Protein AF-A0A528N328-F1 (afdb_monomer)

Foldseek 3Di:
DVVVVVVVVVLVVQLVVLVVVVVVVVVVQVVVQVVVQVCCVVVVQVQKGKHKDKDFDSVPQDPSHGIDIFIWMDRHPPDDIDGD

pLDDT: mean 96.29, std 3.81, range [67.19, 98.75]

Structure (mmCIF, N/CA/C/O backbone):
data_AF-A0A528N328-F1
#
_entry.id   AF-A0A528N328-F1
#
loop_
_atom_site.group_PDB
_atom_site.id
_atom_site.type_symbol
_atom_site.label_atom_id
_atom_site.label_alt_id
_atom_site.label_comp_id
_atom_site.label_asym_id
_atom_site.label_entity_id
_atom_site.label_seq_id
_atom_site.pdbx_PDB_ins_code
_atom_site.Cartn_x
_atom_site.Cartn_y
_atom_site.Cartn_z
_atom_site.occupancy
_atom_site.B_iso_or_equiv
_atom_site.auth_seq_id
_atom_site.auth_comp_id
_atom_site.auth_asym_id
_atom_site.auth_atom_id
_atom_site.pdbx_PDB_model_num
ATOM 1 N N . HIS A 1 1 ? -21.666 3.905 33.064 1.00 67.19 1 HIS A N 1
ATOM 2 C CA . HIS A 1 1 ? -21.159 2.539 32.798 1.00 67.19 1 HIS A CA 1
ATOM 3 C C . HIS A 1 1 ? -21.531 1.980 31.415 1.00 67.19 1 HIS A C 1
ATOM 5 O O . HIS A 1 1 ? -20.679 1.340 30.818 1.00 67.19 1 HIS A O 1
ATOM 11 N N . GLY A 1 2 ? -22.736 2.209 30.863 1.00 92.12 2 GLY A N 1
ATOM 12 C CA . GLY A 1 2 ? -23.106 1.697 29.524 1.00 92.12 2 GLY A CA 1
ATOM 13 C C . GLY A 1 2 ? -22.311 2.303 28.355 1.00 92.12 2 GLY A C 1
ATOM 14 O O . GLY A 1 2 ? -21.760 1.562 27.548 1.00 92.12 2 GLY A O 1
ATOM 15 N N . LEU A 1 3 ? -22.169 3.634 28.322 1.00 93.38 3 LEU A N 1
ATOM 16 C CA . LEU A 1 3 ? -21.469 4.346 27.238 1.00 93.38 3 LEU A CA 1
ATOM 17 C C . LEU A 1 3 ? -19.992 3.946 27.097 1.00 93.38 3 LEU A C 1
ATOM 19 O O . LEU A 1 3 ? -19.499 3.796 25.988 1.00 93.38 3 LEU A O 1
ATOM 23 N N . GLN A 1 4 ? -19.293 3.703 28.209 1.00 94.75 4 GLN A N 1
ATOM 24 C CA . GLN A 1 4 ? -17.897 3.243 28.184 1.00 94.75 4 GLN A CA 1
ATOM 25 C C . GLN A 1 4 ? -17.759 1.852 27.552 1.00 94.75 4 GLN A C 1
ATOM 27 O O . GLN A 1 4 ? -16.842 1.625 26.770 1.00 94.75 4 GLN A O 1
ATOM 32 N N . LYS A 1 5 ? -18.686 0.931 27.853 1.00 95.38 5 LYS A N 1
ATOM 33 C CA . LYS A 1 5 ? -18.698 -0.408 27.244 1.00 95.38 5 LYS A CA 1
ATOM 34 C C . LYS A 1 5 ? -18.996 -0.340 25.747 1.00 95.38 5 LYS A C 1
ATOM 36 O O . LYS A 1 5 ? -18.342 -1.022 24.971 1.00 95.38 5 LYS A O 1
ATOM 41 N N . GLN A 1 6 ? -19.951 0.501 25.351 1.00 96.62 6 GLN A N 1
ATOM 42 C CA . GLN A 1 6 ? -20.286 0.714 23.941 1.00 96.62 6 GLN A CA 1
ATOM 43 C C . GLN A 1 6 ? -19.114 1.322 23.164 1.00 96.62 6 GLN A C 1
ATOM 45 O O . GLN A 1 6 ? -18.794 0.839 22.085 1.00 96.62 6 GLN A O 1
ATOM 50 N N . ALA A 1 7 ? -18.429 2.319 23.732 1.00 96.75 7 ALA A N 1
ATOM 51 C CA . ALA A 1 7 ? -17.247 2.918 23.118 1.00 96.75 7 ALA A CA 1
ATOM 52 C C . ALA A 1 7 ? -16.105 1.903 22.941 1.00 96.75 7 ALA A C 1
ATOM 54 O O . ALA A 1 7 ? -15.481 1.863 21.885 1.00 96.75 7 ALA A O 1
ATOM 55 N N . ALA A 1 8 ? -15.861 1.050 23.943 1.00 97.06 8 ALA A N 1
ATOM 56 C CA . ALA A 1 8 ? -14.852 -0.005 23.848 1.00 97.06 8 ALA A CA 1
ATOM 57 C C . ALA A 1 8 ? -15.186 -1.029 22.748 1.00 97.06 8 ALA A C 1
ATOM 59 O O . ALA A 1 8 ? -14.328 -1.339 21.928 1.00 97.06 8 ALA A O 1
ATOM 60 N N . ALA A 1 9 ? -16.440 -1.487 22.678 1.00 97.69 9 ALA A N 1
ATOM 61 C CA . ALA A 1 9 ? -16.888 -2.426 21.647 1.00 97.69 9 ALA A CA 1
ATOM 62 C C . ALA A 1 9 ? -16.830 -1.824 20.231 1.00 97.69 9 ALA A C 1
ATOM 64 O O . ALA A 1 9 ? -16.439 -2.495 19.276 1.00 97.69 9 ALA A O 1
ATOM 65 N N . ALA A 1 10 ? -17.188 -0.544 20.087 1.00 97.25 10 ALA A N 1
ATOM 66 C CA . ALA A 1 10 ? -17.080 0.167 18.815 1.00 97.25 10 ALA A CA 1
ATOM 67 C C . ALA A 1 10 ? -15.618 0.290 18.360 1.00 97.25 10 ALA A C 1
ATOM 69 O O . ALA A 1 10 ? -15.325 0.068 17.187 1.00 97.25 10 ALA A O 1
ATOM 70 N N . ARG A 1 11 ? -14.695 0.578 19.289 1.00 97.00 11 ARG A N 1
ATOM 71 C CA . ARG A 1 11 ? -13.255 0.626 19.002 1.00 97.00 11 ARG A CA 1
ATOM 72 C C . ARG A 1 11 ? -12.719 -0.729 18.548 1.00 97.00 11 ARG A C 1
ATOM 74 O O . ARG A 1 11 ? -12.041 -0.789 17.535 1.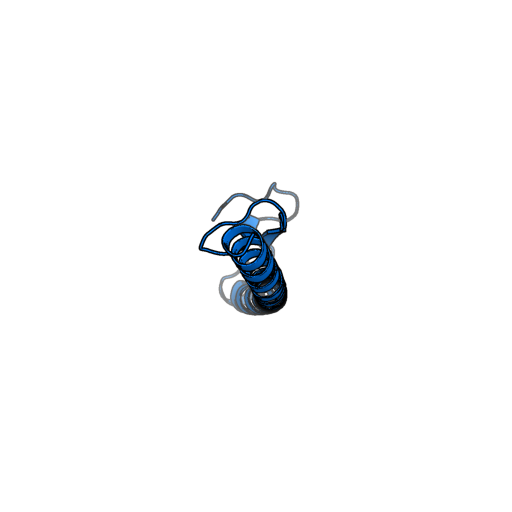00 97.00 11 ARG A O 1
ATOM 81 N N . GLU A 1 12 ? -13.060 -1.806 19.249 1.00 97.88 12 GLU A N 1
ATOM 82 C CA . GLU A 1 12 ? -12.649 -3.163 18.866 1.00 97.88 12 GLU A CA 1
ATOM 83 C C . GLU A 1 12 ? -13.166 -3.540 17.469 1.00 97.88 12 GLU A C 1
ATOM 85 O O . GLU A 1 12 ? -12.421 -4.062 16.641 1.00 97.88 12 GLU A O 1
ATOM 90 N N . THR A 1 13 ? -14.426 -3.207 17.176 1.00 98.31 13 THR A N 1
ATOM 91 C CA . THR A 1 13 ? -15.025 -3.445 15.854 1.00 98.31 13 THR A CA 1
ATOM 92 C C . THR A 1 13 ? -14.285 -2.675 14.759 1.00 98.31 13 THR A C 1
ATOM 94 O O . THR A 1 13 ? -14.002 -3.237 13.700 1.00 98.31 13 THR A O 1
ATOM 97 N N . TYR A 1 14 ? -13.948 -1.407 15.017 1.00 98.44 14 TYR A N 1
ATOM 98 C CA . TYR A 1 14 ? -13.143 -0.603 14.103 1.00 98.44 14 TYR A CA 1
ATOM 99 C C . TYR A 1 14 ? -11.764 -1.237 13.879 1.00 98.44 14 TYR A C 1
ATOM 101 O O . TYR A 1 14 ? -11.364 -1.407 12.732 1.00 98.44 14 TYR A O 1
ATOM 109 N N . A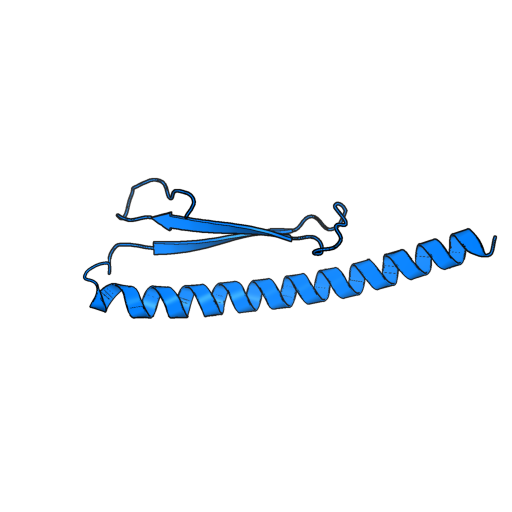SP A 1 15 ? -11.063 -1.632 14.945 1.00 98.31 15 ASP A N 1
ATOM 110 C CA . ASP A 1 15 ? -9.695 -2.160 14.864 1.00 98.31 15 ASP A CA 1
ATOM 111 C C . ASP A 1 15 ? -9.629 -3.439 14.019 1.00 98.31 15 ASP A C 1
ATOM 113 O O . ASP A 1 15 ? -8.738 -3.596 13.181 1.00 98.31 15 ASP A O 1
ATOM 117 N N . ILE A 1 16 ? -10.617 -4.324 14.175 1.00 98.50 16 ILE A N 1
ATOM 118 C CA . ILE A 1 16 ? -10.742 -5.543 13.367 1.00 98.50 16 ILE A CA 1
ATOM 119 C C . ILE A 1 16 ? -10.970 -5.193 11.892 1.00 98.50 16 ILE A C 1
ATOM 121 O O . ILE A 1 16 ? -10.283 -5.727 11.017 1.00 98.50 16 ILE A O 1
ATOM 125 N N . ALA A 1 17 ? -11.916 -4.297 11.603 1.00 98.50 17 ALA A N 1
ATOM 126 C CA . ALA A 1 17 ? -12.232 -3.897 10.234 1.00 98.50 17 ALA A CA 1
ATOM 127 C C . ALA A 1 17 ? -11.052 -3.179 9.555 1.00 98.50 17 ALA A C 1
ATOM 129 O O . ALA A 1 17 ? -10.737 -3.465 8.399 1.00 98.50 17 ALA A O 1
ATOM 130 N N . ALA A 1 18 ? -10.359 -2.295 10.275 1.00 98.62 18 ALA A N 1
ATOM 131 C CA . ALA A 1 18 ? -9.196 -1.569 9.781 1.00 98.62 18 ALA A CA 1
ATOM 132 C C . ALA A 1 18 ? -8.021 -2.511 9.475 1.00 98.62 18 ALA A C 1
ATOM 134 O O . ALA A 1 18 ? -7.403 -2.394 8.418 1.00 98.62 18 ALA A O 1
ATOM 135 N N . ALA A 1 19 ? -7.757 -3.499 10.337 1.00 98.50 19 ALA A N 1
ATOM 136 C CA . ALA A 1 19 ? -6.731 -4.511 10.087 1.00 98.50 19 ALA A CA 1
ATOM 137 C C . ALA A 1 19 ? -7.057 -5.383 8.859 1.00 98.50 19 ALA A C 1
ATOM 139 O O . ALA A 1 19 ? -6.178 -5.679 8.046 1.00 98.50 19 ALA A O 1
ATOM 140 N N . GLN A 1 20 ? -8.328 -5.764 8.684 1.00 98.62 20 GLN A N 1
ATOM 141 C CA . GLN A 1 20 ? -8.778 -6.495 7.495 1.00 98.62 20 GLN A CA 1
ATOM 142 C C . GLN A 1 20 ? -8.602 -5.663 6.219 1.00 98.62 20 GLN A C 1
ATOM 144 O O . GLN A 1 20 ? -8.060 -6.160 5.230 1.00 98.62 20 GLN A O 1
ATOM 149 N N . LEU A 1 21 ? -9.009 -4.391 6.248 1.00 98.56 21 LEU A N 1
ATOM 150 C CA . LEU A 1 21 ? -8.829 -3.462 5.135 1.00 98.56 21 LEU A CA 1
ATOM 151 C C . LEU A 1 21 ? -7.347 -3.293 4.774 1.00 98.56 21 LEU A C 1
ATOM 153 O O . LEU A 1 21 ? -6.995 -3.385 3.598 1.00 98.56 21 LEU A O 1
ATOM 157 N N . SER A 1 22 ? -6.482 -3.121 5.774 1.00 98.62 22 SER A N 1
ATOM 158 C CA . SER A 1 22 ? -5.034 -3.013 5.581 1.00 98.62 22 SER A CA 1
ATOM 159 C C . SER A 1 22 ? -4.451 -4.258 4.909 1.00 98.62 22 SER A C 1
ATOM 161 O O . SER A 1 22 ? -3.704 -4.155 3.934 1.00 98.62 22 SER A O 1
ATOM 163 N N . SER A 1 23 ? -4.853 -5.460 5.335 1.00 98.44 23 SER A N 1
ATOM 164 C CA . SER A 1 23 ? -4.418 -6.711 4.698 1.00 98.44 23 SER A CA 1
ATOM 165 C C . SER A 1 23 ? -4.833 -6.792 3.222 1.00 98.44 23 SER A C 1
ATOM 167 O O . SER A 1 23 ? -4.018 -7.134 2.358 1.00 98.44 23 SER A O 1
ATOM 169 N N . LEU A 1 24 ? -6.075 -6.411 2.906 1.00 98.75 24 LEU A N 1
ATOM 170 C CA . LEU A 1 24 ? -6.568 -6.367 1.528 1.00 98.75 24 LEU A CA 1
ATOM 171 C C . LEU A 1 24 ? -5.812 -5.333 0.683 1.00 98.75 24 LEU A C 1
ATOM 173 O O . LEU A 1 24 ? -5.477 -5.614 -0.469 1.00 98.75 24 LEU A O 1
ATOM 177 N N . ARG A 1 25 ? -5.485 -4.167 1.253 1.00 98.62 25 ARG A N 1
ATOM 178 C CA . ARG A 1 25 ? -4.667 -3.139 0.594 1.00 98.62 25 ARG A CA 1
ATOM 179 C C . ARG A 1 25 ? -3.259 -3.632 0.293 1.00 98.62 25 ARG A C 1
ATOM 181 O O . ARG A 1 25 ? -2.782 -3.406 -0.814 1.00 98.62 25 ARG A O 1
ATOM 188 N N . HIS A 1 26 ? -2.624 -4.369 1.204 1.00 98.31 26 HIS A N 1
ATOM 189 C CA . HIS A 1 26 ? -1.304 -4.963 0.960 1.00 98.31 26 HIS A CA 1
ATOM 190 C C . HIS A 1 26 ? -1.344 -5.948 -0.215 1.00 98.31 26 HIS A C 1
ATOM 192 O O . HIS A 1 26 ? -0.496 -5.893 -1.107 1.00 98.31 26 HIS A O 1
ATOM 198 N N . ALA A 1 27 ? -2.361 -6.812 -0.268 1.00 98.38 27 ALA A N 1
ATOM 199 C CA . ALA A 1 27 ? -2.541 -7.729 -1.392 1.00 98.38 27 ALA A CA 1
ATOM 200 C C . ALA A 1 27 ? -2.782 -6.975 -2.715 1.00 98.38 27 ALA A C 1
ATOM 202 O O . ALA A 1 27 ? -2.180 -7.302 -3.743 1.00 98.38 27 ALA A O 1
ATOM 203 N N . ALA A 1 28 ? -3.615 -5.932 -2.685 1.00 98.56 28 ALA A N 1
ATOM 204 C CA . ALA A 1 28 ? -3.889 -5.090 -3.844 1.00 98.56 28 ALA A CA 1
ATOM 205 C C . ALA A 1 28 ? -2.644 -4.321 -4.318 1.00 98.56 28 ALA A C 1
ATOM 207 O O . ALA A 1 28 ? -2.409 -4.252 -5.521 1.00 98.56 28 ALA A O 1
ATOM 208 N N . ALA A 1 29 ? -1.812 -3.809 -3.407 1.00 98.44 29 ALA A N 1
ATOM 209 C CA . ALA A 1 29 ? -0.564 -3.113 -3.716 1.00 98.44 29 ALA A CA 1
ATOM 210 C C . ALA A 1 29 ? 0.412 -4.006 -4.496 1.00 98.44 29 ALA A C 1
ATOM 212 O O . ALA A 1 29 ? 0.990 -3.577 -5.499 1.00 98.44 29 ALA A O 1
ATOM 213 N N . VAL A 1 30 ? 0.541 -5.276 -4.095 1.00 98.31 30 VAL A N 1
ATOM 214 C CA . VAL A 1 30 ? 1.343 -6.273 -4.824 1.00 98.31 30 VAL A CA 1
ATOM 215 C C . VAL A 1 30 ? 0.758 -6.529 -6.215 1.00 98.31 30 VAL A C 1
ATOM 217 O O . VAL A 1 30 ? 1.494 -6.530 -7.207 1.00 98.31 30 VAL A O 1
ATOM 220 N N . GLY A 1 31 ? -0.563 -6.718 -6.304 1.00 98.50 31 GLY A N 1
ATOM 221 C CA . GLY A 1 31 ? -1.260 -6.946 -7.571 1.00 98.50 31 GLY A CA 1
ATOM 222 C C . GLY A 1 31 ? -1.096 -5.779 -8.548 1.00 98.50 31 GLY A C 1
ATOM 223 O O . GLY A 1 31 ? -0.697 -5.988 -9.695 1.00 98.50 31 GLY A O 1
ATOM 224 N N . LEU A 1 32 ? -1.330 -4.555 -8.074 1.00 98.38 32 LEU A N 1
ATOM 225 C CA . LEU A 1 32 ? -1.172 -3.321 -8.836 1.00 98.38 32 LEU A CA 1
ATOM 226 C C . LEU A 1 32 ? 0.272 -3.135 -9.301 1.00 98.38 32 LEU A C 1
ATOM 228 O O . LEU A 1 32 ? 0.499 -2.876 -10.479 1.00 98.38 32 LEU A O 1
ATOM 232 N N . THR A 1 33 ? 1.246 -3.332 -8.408 1.00 98.31 33 THR A N 1
ATOM 233 C CA . THR A 1 33 ? 2.668 -3.229 -8.761 1.00 98.31 33 THR A CA 1
ATOM 234 C C . THR A 1 33 ? 3.021 -4.176 -9.897 1.00 98.31 33 THR A C 1
ATOM 236 O O . THR A 1 33 ? 3.615 -3.760 -10.889 1.00 98.31 33 THR A O 1
ATOM 239 N N . LYS A 1 34 ? 2.604 -5.442 -9.803 1.00 98.38 34 LYS A N 1
ATOM 240 C CA . LYS A 1 34 ? 2.849 -6.428 -10.859 1.00 98.38 34 LYS A CA 1
ATOM 241 C C . LYS A 1 34 ? 2.184 -6.035 -12.179 1.00 98.38 34 LYS A C 1
ATOM 243 O O . LYS A 1 34 ? 2.818 -6.169 -13.221 1.00 98.38 34 LYS A O 1
ATOM 248 N N . ALA A 1 35 ? 0.935 -5.573 -12.131 1.00 98.38 35 ALA A N 1
ATOM 249 C CA . ALA A 1 35 ? 0.195 -5.162 -13.319 1.00 98.38 35 ALA A CA 1
ATOM 250 C C . ALA A 1 35 ? 0.877 -3.977 -14.017 1.00 98.38 35 ALA A C 1
ATOM 252 O O . ALA A 1 35 ? 1.192 -4.073 -15.196 1.00 98.38 35 ALA A O 1
ATOM 253 N N . VAL A 1 36 ? 1.202 -2.909 -13.280 1.00 97.62 36 VAL A N 1
ATOM 254 C CA . VAL A 1 36 ? 1.879 -1.730 -13.844 1.00 97.62 36 VAL A CA 1
ATOM 255 C C . VAL A 1 36 ? 3.244 -2.105 -14.419 1.00 97.62 36 VAL A C 1
ATOM 257 O O . VAL A 1 36 ? 3.555 -1.740 -15.549 1.00 97.62 36 VAL A O 1
ATOM 260 N N . MET A 1 37 ? 4.045 -2.879 -13.682 1.00 97.56 37 MET A N 1
ATOM 261 C CA . MET A 1 37 ? 5.374 -3.302 -14.136 1.00 97.56 37 MET A CA 1
ATOM 262 C C . MET A 1 37 ? 5.334 -4.161 -15.409 1.00 97.56 37 MET A C 1
ATOM 264 O O . MET A 1 37 ? 6.291 -4.125 -16.180 1.00 97.56 37 MET A O 1
ATOM 268 N N . ALA A 1 38 ? 4.252 -4.910 -15.650 1.00 97.94 38 ALA A N 1
ATOM 269 C CA . ALA A 1 38 ? 4.081 -5.702 -16.869 1.00 97.94 38 ALA A CA 1
ATOM 270 C C . ALA A 1 38 ? 3.843 -4.839 -18.122 1.00 97.94 38 ALA A C 1
ATOM 272 O O . ALA A 1 38 ? 4.210 -5.258 -19.219 1.00 97.94 38 ALA A O 1
ATOM 273 N N . GLU A 1 39 ? 3.293 -3.632 -17.963 1.00 97.12 39 GLU A N 1
ATOM 274 C CA . GLU A 1 39 ? 3.019 -2.703 -19.068 1.00 97.12 39 GLU A CA 1
ATOM 275 C C . GLU A 1 39 ? 4.254 -1.874 -19.473 1.00 97.12 39 GL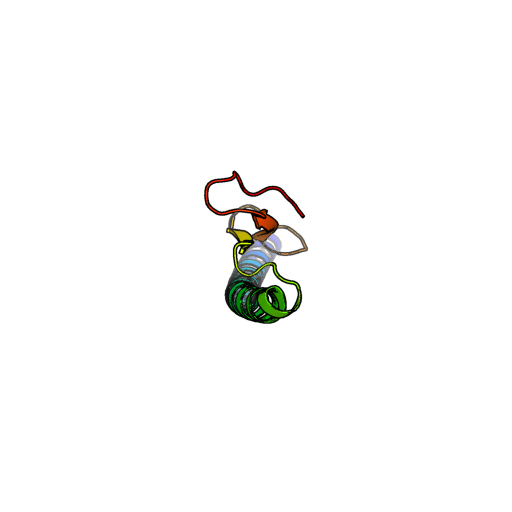U A C 1
ATOM 277 O O . GLU A 1 39 ? 4.404 -1.483 -20.633 1.00 97.12 39 GLU A O 1
ATOM 282 N N . LEU A 1 40 ? 5.187 -1.623 -18.544 1.00 95.56 40 LEU A N 1
ATOM 283 C CA . LEU A 1 40 ? 6.341 -0.738 -18.778 1.00 95.56 40 LEU A CA 1
ATOM 284 C C . LEU A 1 40 ? 7.246 -1.131 -19.967 1.00 95.56 40 LEU A C 1
ATOM 286 O O . LEU A 1 40 ? 7.682 -0.227 -20.688 1.00 95.56 40 LEU A O 1
ATOM 290 N N . PRO A 1 41 ? 7.536 -2.420 -20.242 1.00 96.12 41 PRO A N 1
ATOM 291 C CA . PRO A 1 41 ? 8.374 -2.802 -21.381 1.00 96.12 41 PRO A CA 1
ATOM 292 C C . PRO A 1 41 ? 7.806 -2.371 -22.742 1.00 96.12 41 PRO A C 1
ATOM 294 O O . PRO A 1 41 ? 8.568 -2.003 -23.641 1.00 96.12 41 PRO A O 1
ATOM 297 N N . ALA A 1 42 ? 6.476 -2.362 -22.905 1.00 96.12 42 ALA A N 1
ATOM 298 C CA . ALA A 1 42 ? 5.831 -1.921 -24.146 1.00 96.12 42 ALA A CA 1
ATOM 299 C C . ALA A 1 42 ? 6.084 -0.428 -24.426 1.00 96.12 42 ALA A C 1
ATOM 301 O O . ALA A 1 42 ? 6.138 -0.009 -25.583 1.00 96.12 42 ALA A O 1
ATOM 302 N N . LEU A 1 43 ? 6.322 0.351 -23.369 1.00 95.06 43 LEU A N 1
ATOM 303 C CA . LEU A 1 43 ? 6.614 1.782 -23.412 1.00 95.06 43 LEU A CA 1
ATOM 304 C C . LEU A 1 43 ? 8.117 2.104 -23.429 1.00 95.06 43 LEU A C 1
ATOM 306 O O . LEU A 1 43 ? 8.480 3.273 -23.334 1.00 95.06 43 LEU A O 1
ATOM 310 N N . LYS A 1 44 ? 8.997 1.097 -23.552 1.00 94.88 44 LYS A N 1
ATOM 311 C CA . LYS A 1 44 ? 10.464 1.248 -23.434 1.00 94.88 44 LYS A CA 1
ATOM 312 C C . LYS A 1 44 ? 10.918 1.765 -22.060 1.00 94.88 44 LYS A C 1
ATOM 314 O O . LYS A 1 44 ? 11.905 2.493 -21.951 1.00 94.88 44 LYS A O 1
ATOM 319 N N . LEU A 1 45 ? 10.174 1.406 -21.010 1.00 94.81 45 LEU A N 1
ATOM 320 C CA . LEU A 1 45 ? 10.424 1.785 -19.617 1.00 94.81 45 LEU A CA 1
ATOM 321 C C . LEU A 1 45 ? 10.800 0.578 -18.744 1.00 94.81 45 LEU A C 1
ATOM 323 O O . LEU A 1 45 ? 10.606 0.606 -17.534 1.00 94.81 45 LEU A O 1
ATOM 327 N N . GLU A 1 46 ? 11.380 -0.482 -19.312 1.00 94.62 46 GLU A N 1
ATOM 328 C CA . GLU A 1 46 ? 11.735 -1.715 -18.588 1.00 94.62 46 GLU A CA 1
ATOM 329 C C . GLU A 1 46 ? 12.721 -1.514 -17.422 1.00 94.62 46 GLU A C 1
ATOM 331 O O . GLU A 1 46 ? 12.890 -2.393 -16.578 1.00 94.62 46 GLU A O 1
ATOM 336 N N . ARG A 1 47 ? 13.385 -0.356 -17.370 1.00 94.69 47 ARG A N 1
ATOM 337 C CA . ARG A 1 47 ? 14.309 0.025 -16.296 1.00 94.69 47 ARG A CA 1
ATOM 338 C C . ARG A 1 47 ? 13.648 0.849 -15.187 1.00 94.69 47 ARG A C 1
ATOM 340 O O . ARG A 1 47 ? 14.279 1.064 -14.149 1.00 94.69 47 ARG A O 1
ATOM 3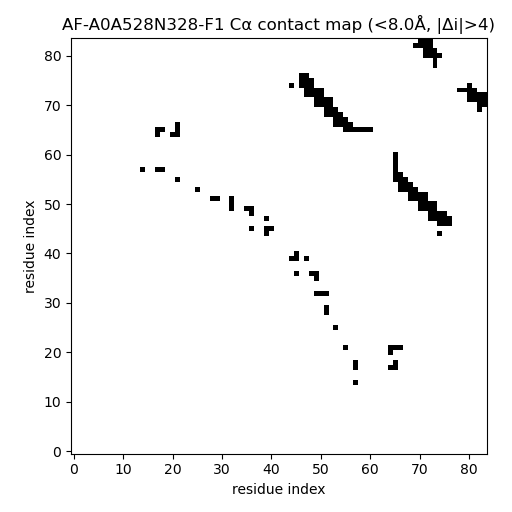47 N N . ALA A 1 48 ? 12.425 1.324 -15.407 1.00 96.12 48 ALA A N 1
ATOM 348 C CA . ALA A 1 48 ? 11.663 2.053 -14.411 1.00 96.12 48 ALA A CA 1
ATOM 349 C C . ALA A 1 48 ? 11.041 1.090 -13.389 1.00 96.12 48 ALA A C 1
ATOM 351 O O . ALA A 1 48 ? 10.915 -0.108 -13.632 1.00 96.12 48 ALA A O 1
ATOM 352 N N . ALA A 1 49 ? 10.669 1.614 -12.226 1.00 96.88 49 ALA A N 1
ATOM 353 C CA . ALA A 1 49 ? 9.951 0.882 -11.195 1.00 96.88 49 ALA A CA 1
ATOM 354 C C . ALA A 1 49 ? 8.768 1.710 -10.696 1.00 96.88 49 ALA A C 1
ATOM 356 O O . ALA A 1 49 ? 8.939 2.877 -10.339 1.00 96.88 49 ALA A O 1
ATOM 357 N N . PHE A 1 50 ? 7.599 1.081 -10.649 1.00 97.56 50 PHE A N 1
ATOM 358 C CA . PHE A 1 50 ? 6.441 1.558 -9.908 1.00 97.56 50 PHE A CA 1
ATOM 359 C C . PHE A 1 50 ? 6.459 0.934 -8.513 1.00 97.56 50 PHE A C 1
ATOM 361 O O . PHE A 1 50 ? 6.717 -0.263 -8.371 1.00 97.56 50 PHE A O 1
ATOM 368 N N . ILE A 1 51 ? 6.244 1.752 -7.491 1.00 97.62 51 ILE A N 1
ATOM 369 C CA . ILE A 1 51 ? 6.349 1.362 -6.088 1.00 97.62 51 ILE A CA 1
ATOM 370 C C . ILE A 1 51 ? 5.089 1.857 -5.384 1.00 97.62 51 ILE A C 1
ATOM 372 O O . ILE A 1 51 ? 4.737 3.031 -5.484 1.00 97.62 51 ILE A O 1
ATOM 376 N N . VAL A 1 52 ? 4.418 0.956 -4.674 1.00 98.31 52 VAL A N 1
ATOM 377 C CA . VAL A 1 52 ? 3.362 1.310 -3.724 1.00 98.31 52 VAL A CA 1
ATOM 378 C C . VAL A 1 52 ? 3.992 1.262 -2.339 1.00 98.31 52 VAL A C 1
ATOM 380 O O . VAL A 1 52 ? 4.293 0.174 -1.848 1.00 98.31 52 VAL A O 1
ATOM 383 N N . GLU A 1 53 ? 4.239 2.423 -1.741 1.00 97.06 53 GLU A N 1
ATOM 384 C CA . GLU A 1 53 ? 4.654 2.500 -0.342 1.00 97.06 53 GLU A CA 1
ATOM 385 C C . GLU A 1 53 ? 3.421 2.588 0.546 1.00 97.06 53 GLU A C 1
ATOM 387 O O . GLU A 1 53 ? 2.442 3.265 0.227 1.00 97.06 53 GLU A O 1
ATOM 392 N N . MET A 1 54 ? 3.455 1.859 1.655 1.00 97.06 54 MET A N 1
ATOM 393 C CA . MET A 1 54 ? 2.366 1.853 2.612 1.00 97.06 54 MET A CA 1
ATOM 394 C C . MET A 1 54 ? 2.918 1.759 4.027 1.00 97.06 54 MET A C 1
ATOM 396 O O . MET A 1 54 ? 3.754 0.902 4.317 1.00 97.06 54 MET A O 1
ATOM 400 N N . ALA A 1 55 ? 2.426 2.639 4.892 1.00 96.94 55 ALA A N 1
ATOM 401 C CA . ALA A 1 55 ? 2.697 2.646 6.320 1.00 96.94 55 ALA A CA 1
ATOM 402 C C . ALA A 1 55 ? 1.378 2.481 7.075 1.00 96.94 55 ALA A C 1
ATOM 404 O O . ALA A 1 55 ? 0.415 3.196 6.800 1.00 96.94 55 ALA A O 1
ATOM 405 N N . SER A 1 56 ? 1.332 1.540 8.015 1.00 97.44 56 SER A N 1
ATOM 406 C CA . SER A 1 56 ? 0.135 1.248 8.805 1.00 97.44 56 SER A CA 1
ATOM 407 C C . SER A 1 56 ? 0.353 1.641 10.260 1.00 97.44 56 SER A C 1
ATOM 409 O O . SER A 1 56 ? 1.274 1.146 10.904 1.00 97.44 56 SER A O 1
ATOM 411 N N . GLU A 1 57 ? -0.534 2.475 10.795 1.00 97.12 57 GLU A N 1
ATOM 412 C CA . GLU A 1 57 ? -0.464 3.003 12.156 1.00 97.12 57 GLU A CA 1
ATOM 413 C C . GLU A 1 57 ? -1.764 2.688 12.902 1.00 97.12 57 GLU A C 1
ATOM 415 O O . GLU A 1 57 ? -2.717 3.464 12.887 1.00 97.12 57 GLU A O 1
ATOM 420 N N . ALA A 1 58 ? -1.818 1.534 13.574 1.00 94.94 58 ALA A N 1
ATOM 421 C CA . ALA A 1 58 ? -3.047 1.014 14.193 1.00 94.94 58 ALA A CA 1
ATOM 422 C C . ALA A 1 58 ? -3.679 1.960 15.233 1.00 94.94 58 ALA A C 1
ATOM 424 O O . ALA A 1 58 ? -4.886 1.918 15.478 1.00 94.94 58 ALA A O 1
ATOM 425 N N . GLU A 1 59 ? -2.871 2.824 15.851 1.00 94.50 59 GLU A N 1
ATOM 426 C CA . GLU A 1 59 ? -3.364 3.814 16.805 1.00 94.50 59 GLU A CA 1
ATOM 427 C C . GLU A 1 59 ? -3.878 5.101 16.146 1.00 94.50 59 GLU A C 1
ATOM 429 O O . GLU A 1 59 ? -4.680 5.811 16.759 1.00 94.50 59 GLU A O 1
ATOM 434 N N . ASN A 1 60 ? -3.496 5.370 14.895 1.00 96.00 60 ASN A N 1
ATOM 435 C CA . ASN A 1 60 ? -3.963 6.512 14.120 1.00 96.00 60 ASN A CA 1
ATOM 436 C C . ASN A 1 60 ? -5.232 6.150 13.337 1.00 96.00 60 ASN A C 1
ATOM 438 O O . ASN A 1 60 ? -5.206 5.860 12.143 1.00 96.00 60 ASN A O 1
ATOM 442 N N . ARG A 1 61 ? -6.358 6.119 14.050 1.00 96.31 61 ARG A N 1
ATOM 443 C CA . ARG A 1 61 ? -7.657 5.714 13.502 1.00 96.31 61 ARG A CA 1
ATOM 444 C C . ARG A 1 61 ? -8.281 6.854 12.705 1.00 96.31 61 ARG A C 1
ATOM 446 O O . ARG A 1 61 ? -8.716 7.840 13.297 1.00 96.31 61 ARG A O 1
ATOM 453 N N . MET A 1 62 ? -8.380 6.677 11.393 1.00 96.81 62 MET A N 1
ATOM 454 C CA . MET A 1 62 ? -9.037 7.610 10.477 1.00 96.81 62 MET A CA 1
ATOM 455 C C . MET A 1 62 ? -10.293 6.982 9.861 1.00 96.81 62 MET A C 1
ATOM 457 O O . MET A 1 62 ? -10.519 5.774 9.965 1.00 96.81 62 MET A O 1
ATOM 461 N N . GLU A 1 63 ? -11.135 7.779 9.209 1.00 96.50 63 GLU A N 1
ATOM 462 C CA . GLU A 1 63 ? -12.323 7.261 8.513 1.00 96.50 63 GLU A CA 1
ATOM 463 C C . GLU A 1 63 ? -11.930 6.268 7.404 1.00 96.50 63 GLU A C 1
ATOM 465 O O . GLU A 1 63 ? -12.554 5.222 7.231 1.00 96.50 63 GLU A O 1
ATOM 470 N N . GLU A 1 64 ? -10.826 6.549 6.716 1.00 96.19 64 GLU A N 1
ATOM 471 C CA . GLU A 1 64 ? -10.233 5.742 5.654 1.00 96.19 64 GLU A CA 1
ATOM 472 C C . GLU A 1 64 ? -9.424 4.527 6.150 1.00 96.19 64 GLU A C 1
ATOM 474 O O . GLU A 1 64 ? -8.878 3.770 5.338 1.00 96.19 64 GLU A O 1
ATOM 479 N N . GLY A 1 65 ? -9.354 4.301 7.463 1.0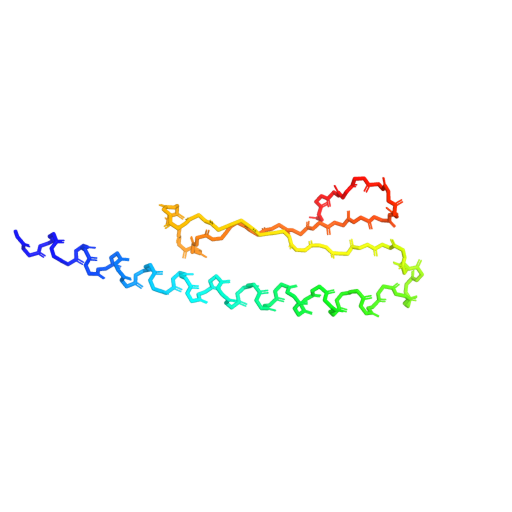0 97.81 65 GLY A N 1
ATOM 480 C CA . GLY A 1 65 ? -8.605 3.211 8.088 1.00 97.81 65 GLY A CA 1
ATOM 481 C C . GLY A 1 65 ? -7.307 3.680 8.745 1.00 97.81 65 GLY A C 1
ATOM 482 O O . GLY A 1 65 ? -7.237 4.782 9.278 1.00 97.81 65 GLY A O 1
ATOM 483 N N . ILE A 1 66 ? -6.297 2.807 8.734 1.00 98.62 66 ILE A N 1
ATOM 484 C CA . ILE A 1 66 ? -5.030 2.990 9.468 1.00 98.62 66 ILE A CA 1
ATOM 485 C C . ILE A 1 66 ? -3.804 3.072 8.552 1.00 98.62 66 ILE A C 1
ATOM 487 O O . ILE A 1 66 ? -2.678 3.084 9.039 1.00 98.62 66 ILE A O 1
ATOM 491 N N . ASP A 1 67 ? -4.006 3.073 7.233 1.00 98.44 67 ASP A N 1
ATOM 492 C CA . ASP A 1 67 ? -2.919 3.034 6.256 1.00 98.44 67 ASP A CA 1
ATOM 493 C C . ASP A 1 67 ? -2.728 4.396 5.598 1.00 98.44 67 ASP A C 1
ATOM 495 O O . ASP A 1 67 ? -3.669 4.966 5.045 1.00 98.44 67 ASP A O 1
ATOM 499 N N . GLN A 1 68 ? -1.486 4.861 5.568 1.00 97.50 68 GLN A N 1
ATOM 500 C CA . GLN A 1 68 ? -1.030 5.888 4.649 1.00 97.50 68 GLN A CA 1
ATOM 501 C C . GLN A 1 68 ? -0.435 5.199 3.421 1.00 97.50 68 GLN A C 1
ATOM 503 O O . GLN A 1 68 ? 0.484 4.392 3.550 1.00 97.50 68 GLN A O 1
ATOM 508 N N . VAL A 1 69 ? -0.975 5.496 2.238 1.00 97.31 69 VAL A N 1
ATOM 509 C CA . VAL A 1 69 ? -0.560 4.876 0.972 1.00 97.31 69 VAL A CA 1
ATOM 510 C C . VAL A 1 69 ? -0.031 5.947 0.036 1.00 97.31 69 VAL A C 1
ATOM 512 O O . VAL A 1 69 ? -0.695 6.958 -0.189 1.00 97.31 69 VAL A O 1
ATOM 515 N N . GLU A 1 70 ? 1.133 5.698 -0.551 1.00 97.94 70 GLU A N 1
ATOM 516 C CA . GLU A 1 70 ? 1.774 6.594 -1.503 1.00 97.94 70 GLU A CA 1
ATOM 517 C C . GLU A 1 70 ? 2.242 5.826 -2.741 1.00 97.94 70 GLU A C 1
ATOM 519 O O . GLU A 1 70 ? 2.716 4.689 -2.669 1.00 97.94 70 GLU A O 1
ATOM 524 N N . PHE A 1 71 ? 2.134 6.471 -3.900 1.00 97.88 71 PHE A N 1
ATOM 525 C 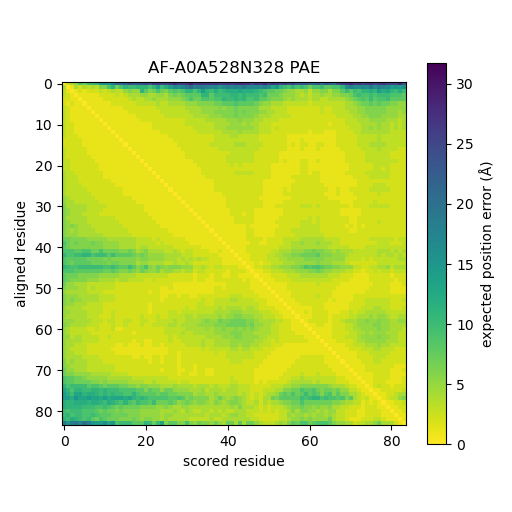CA . PHE A 1 71 ? 2.609 5.921 -5.162 1.00 97.88 71 PHE A CA 1
ATOM 526 C C . PHE A 1 71 ? 3.874 6.637 -5.589 1.00 97.88 71 PHE A C 1
ATOM 528 O O . PHE A 1 71 ? 3.930 7.864 -5.639 1.00 97.88 71 PHE A O 1
ATOM 535 N N . TRP A 1 72 ? 4.885 5.849 -5.920 1.00 97.94 72 TRP A N 1
ATOM 536 C CA . TRP A 1 72 ? 6.208 6.343 -6.243 1.00 97.94 72 TRP A CA 1
ATOM 537 C C . TRP A 1 72 ? 6.685 5.762 -7.569 1.00 97.94 72 TRP A C 1
ATOM 539 O O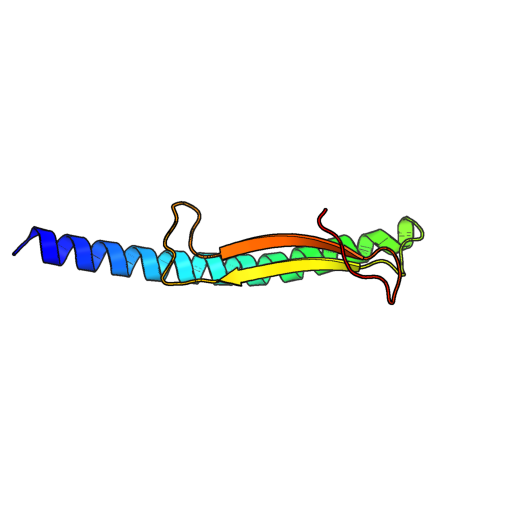 . TRP A 1 72 ? 6.414 4.606 -7.914 1.00 97.94 72 TRP A O 1
ATOM 549 N N . VAL A 1 73 ? 7.452 6.562 -8.308 1.00 96.88 73 VAL A N 1
ATOM 550 C CA . VAL A 1 73 ? 8.104 6.147 -9.552 1.00 96.88 73 VAL A CA 1
ATOM 551 C C . VAL A 1 73 ? 9.595 6.370 -9.454 1.00 96.88 73 VAL A C 1
ATOM 553 O O . VAL A 1 73 ? 10.083 7.435 -9.077 1.00 96.88 73 VAL A O 1
ATOM 556 N N . ARG A 1 74 ? 10.345 5.364 -9.888 1.00 96.56 74 ARG A N 1
ATOM 557 C CA . ARG A 1 74 ? 11.764 5.494 -10.195 1.00 96.56 74 ARG A CA 1
ATOM 558 C C . ARG A 1 74 ? 11.954 5.288 -11.686 1.00 96.56 74 ARG A C 1
ATOM 560 O O . ARG A 1 74 ? 11.727 4.193 -12.177 1.00 96.56 74 ARG A O 1
ATOM 567 N N . THR A 1 75 ? 12.394 6.316 -12.401 1.00 92.06 75 THR A N 1
A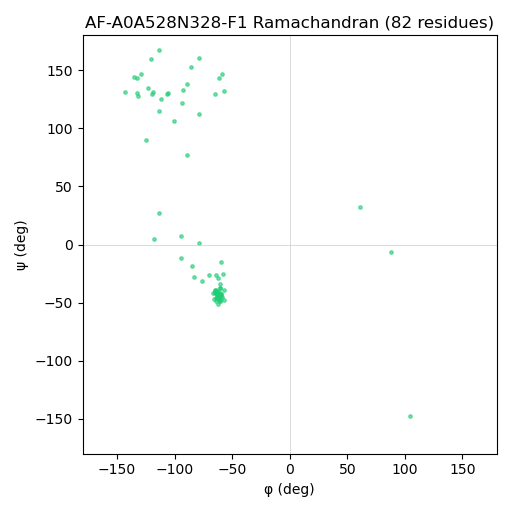TOM 568 C CA . THR A 1 75 ? 12.561 6.249 -13.862 1.00 92.06 75 THR A CA 1
ATOM 569 C C . THR A 1 75 ? 13.806 5.478 -14.287 1.00 92.06 75 THR A C 1
ATOM 571 O O . THR A 1 75 ? 13.786 4.822 -15.323 1.00 92.06 75 THR A O 1
ATOM 574 N N . ASN A 1 76 ? 14.877 5.517 -13.488 1.00 91.62 76 ASN A N 1
ATOM 575 C CA . ASN A 1 76 ? 16.135 4.844 -13.794 1.00 91.62 76 ASN A CA 1
ATOM 576 C C . ASN A 1 76 ? 16.697 4.098 -12.571 1.00 91.62 76 ASN A C 1
ATOM 578 O O . ASN A 1 76 ? 16.610 4.590 -11.444 1.00 91.62 76 ASN A O 1
ATOM 582 N N . PRO A 1 77 ? 17.339 2.932 -12.759 1.00 91.25 77 PRO A N 1
ATOM 583 C CA . PRO A 1 77 ? 18.033 2.242 -11.683 1.00 91.25 77 PRO A CA 1
ATOM 584 C C . PRO A 1 77 ? 19.094 3.156 -11.064 1.00 91.25 77 PRO A C 1
ATOM 586 O O . PRO A 1 77 ? 19.873 3.779 -11.782 1.00 91.25 77 PRO A O 1
ATOM 589 N N . GLY A 1 78 ? 19.118 3.234 -9.734 1.00 90.19 78 GLY A N 1
ATOM 590 C CA . GLY A 1 78 ? 20.058 4.076 -8.991 1.00 90.19 78 GLY A CA 1
ATOM 591 C C . GLY A 1 78 ? 19.604 5.520 -8.751 1.00 90.19 78 GLY A C 1
ATOM 592 O O . GLY A 1 78 ? 20.263 6.216 -7.984 1.00 90.19 78 GLY A O 1
ATOM 593 N N . THR A 1 79 ? 18.482 5.980 -9.321 1.00 93.31 79 THR A N 1
ATOM 594 C CA . THR A 1 79 ? 17.903 7.278 -8.937 1.00 93.31 79 THR A CA 1
ATOM 595 C C . THR A 1 79 ? 16.991 7.133 -7.724 1.00 93.31 79 THR A C 1
ATOM 597 O O . THR A 1 79 ? 16.400 6.076 -7.484 1.00 93.31 79 THR A O 1
ATOM 600 N N . ARG A 1 80 ? 16.855 8.212 -6.949 1.00 93.69 80 ARG A N 1
ATOM 601 C CA . ARG A 1 80 ? 15.864 8.274 -5.873 1.00 93.69 80 ARG A CA 1
ATOM 602 C C . ARG A 1 80 ? 14.453 8.221 -6.496 1.00 93.69 80 ARG A C 1
ATOM 604 O O . ARG A 1 80 ? 14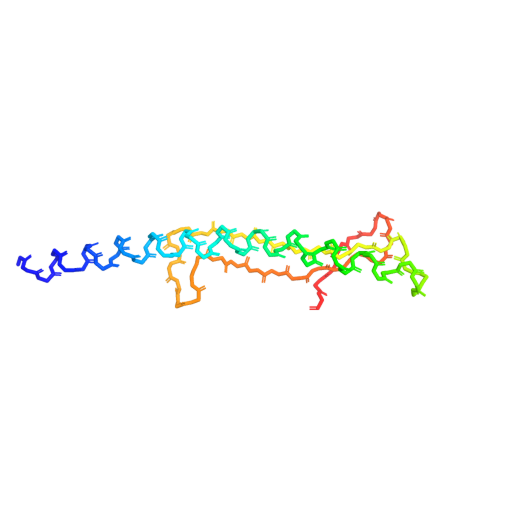.216 8.971 -7.445 1.00 93.69 80 ARG A O 1
ATOM 611 N N . PRO A 1 81 ? 13.548 7.345 -6.020 1.00 95.94 81 PRO A N 1
ATOM 612 C CA . PRO A 1 81 ? 12.137 7.401 -6.394 1.00 95.94 81 PRO A CA 1
ATOM 613 C C . PRO A 1 81 ? 11.518 8.752 -6.010 1.00 95.94 81 PRO A C 1
ATOM 615 O O . PRO A 1 81 ? 11.910 9.341 -5.004 1.00 95.94 81 PRO A O 1
ATOM 618 N N . GLY A 1 82 ? 10.563 9.234 -6.799 1.00 95.56 82 GLY A N 1
ATOM 619 C CA . GLY A 1 82 ? 9.764 10.420 -6.482 1.00 95.56 82 GLY A CA 1
ATOM 620 C C . GLY A 1 82 ? 8.275 10.087 -6.407 1.00 95.56 82 GLY A C 1
ATOM 621 O O . GLY A 1 82 ? 7.878 9.056 -6.963 1.00 95.56 82 GLY A O 1
ATOM 622 N N . PRO A 1 83 ? 7.469 10.932 -5.740 1.00 95.38 83 PRO A N 1
ATOM 623 C CA . PRO A 1 83 ? 6.024 10.765 -5.725 1.00 95.38 83 PRO A CA 1
ATOM 624 C C . PRO A 1 83 ? 5.476 10.863 -7.151 1.00 95.38 83 PRO A C 1
ATOM 626 O O . PRO A 1 83 ? 6.003 11.622 -7.974 1.00 95.38 83 PRO A O 1
ATOM 629 N N . MET A 1 84 ? 4.454 10.058 -7.431 1.00 89.19 84 MET A N 1
ATOM 630 C CA . MET A 1 84 ? 3.656 10.137 -8.654 1.00 89.19 84 MET A CA 1
ATOM 631 C C . MET A 1 84 ? 2.590 11.225 -8.536 1.00 89.19 84 MET A C 1
ATOM 633 O O . MET A 1 84 ? 1.958 11.313 -7.461 1.00 89.19 84 MET A O 1
#

Solvent-accessible surface area (backbone atoms only — not comparable to full-atom values): 4841 Å² total; per-residue (Å²): 116,67,66,62,53,51,52,52,53,52,49,53,54,47,53,54,51,33,52,52,51,49,54,53,47,54,55,47,43,53,52,50,36,53,54,56,57,67,53,29,54,84,72,75,36,70,61,36,46,68,43,70,50,74,48,76,38,86,85,56,77,48,96,91,30,31,64,53,76,47,51,29,40,21,76,45,81,91,55,83,63,40,80,108

Nearest PDB structures (foldseek):
  7wrg-assembly2_B  TM=6.520E-01  e=2.843E+00  Caenorhabditis elegans
  1so7-assembly1_A  TM=5.268E-01  e=3.483E+00  Homo sapiens
  8ybr-assembly1_C  TM=5.524E-01  e=5.230E+00  Pseudomonas syringae
  5d80-assembly1_G  TM=2.661E-01  e=2.320E+00  Saccharomyces cerevisiae S288C

Mean predicted aligned error: 3.39 Å

Sequence (84 aa):
HGLQKQAAAARETYDIAAAQLSSLRHAAAVGLTKAVMAELPALKLERAAFIVEMASEAENRMEEGIDQVEFWVRTNPGTRPGPM

Secondary structure (DSSP, 8-state):
-HHHHHHHHHHHHHHHHHHHHHHHHHHHHHHHHHHHHHHGGGGT-TT-EEEEEEEE-TTS-BTTBSEEEEEEEESSTTSPPEE-

Radius of gyration: 18.16 Å; Cα contacts (8 Å, |Δi|>4): 86; chains: 1; bounding box: 43×18×57 Å